Protein AF-A0A7S1G0T3-F1 (afdb_monomer)

Sequence (106 aa):
NVKTKIQDKEGIPPDQQRLIFAGKQLEDGRTLSDYNIQKESTLHLVLRLRGGGKKRKKKVYTRPKKVKRRHKTIPLQSLKYYRVESDGKVTRLRKYSPVAGIGCFM

pLDDT: mean 87.38, std 4.63, range [69.25, 95.38]

Radius of gyration: 42.89 Å; Cα contacts (8 Å, |Δi|>4): 75; chains: 1; bounding box: 64×24×110 Å

Foldseek 3Di:
DVLVVCCVVVVDHSVQKWKDDPNDTDDPPDDVVVVVADPPGDIDIDTDDDDDDDDDDDDDDPDDDDDDDDDDDDPPPVVVQWDADPVRDIDGNFDADPVVDPPHGD

Structure (mmCIF, N/CA/C/O backbone):
data_AF-A0A7S1G0T3-F1
#
_entry.id   AF-A0A7S1G0T3-F1
#
loop_
_atom_site.group_PDB
_atom_site.id
_atom_site.type_symbol
_atom_site.label_atom_id
_atom_site.label_alt_id
_atom_site.label_comp_id
_atom_site.label_asym_id
_atom_site.label_entity_id
_atom_site.label_seq_id
_atom_site.pdbx_PDB_ins_code
_atom_site.Cartn_x
_atom_site.Cartn_y
_atom_site.Cartn_z
_atom_site.occupancy
_atom_site.B_iso_or_equiv
_atom_site.auth_seq_id
_atom_site.auth_comp_id
_atom_site.auth_asym_id
_atom_site.auth_atom_id
_atom_site.pdbx_PDB_model_num
ATOM 1 N N . ASN A 1 1 ? -15.313 6.131 44.867 1.00 79.25 1 ASN A N 1
ATOM 2 C CA . ASN A 1 1 ? -16.117 5.361 43.889 1.00 79.25 1 ASN A CA 1
ATOM 3 C C . ASN A 1 1 ? -15.718 3.895 43.884 1.00 79.25 1 ASN A C 1
ATOM 5 O O . ASN A 1 1 ? -14.540 3.599 44.042 1.00 79.25 1 ASN A O 1
ATOM 9 N N . VAL A 1 2 ? -16.685 2.981 43.738 1.00 85.94 2 VAL A N 1
ATOM 10 C CA . VAL A 1 2 ? -16.443 1.522 43.762 1.00 85.94 2 VAL A CA 1
ATOM 11 C C . VAL A 1 2 ? -15.467 1.093 42.664 1.00 85.94 2 VAL A C 1
ATOM 13 O O . VAL A 1 2 ? -14.545 0.336 42.943 1.00 85.94 2 VAL A O 1
ATOM 16 N N . LYS A 1 3 ? -15.596 1.653 41.454 1.00 87.19 3 LYS A N 1
ATOM 17 C CA . LYS A 1 3 ? -14.724 1.328 40.316 1.00 87.19 3 LYS A CA 1
ATOM 18 C C . LYS A 1 3 ? -13.240 1.632 40.555 1.00 87.19 3 LYS A C 1
ATOM 20 O O . LYS A 1 3 ? -12.389 0.846 40.162 1.00 87.19 3 LYS A O 1
ATOM 25 N N . THR A 1 4 ? -12.927 2.731 41.246 1.00 87.75 4 THR A N 1
ATOM 26 C CA . THR A 1 4 ? -11.543 3.085 41.615 1.00 87.75 4 THR A CA 1
ATOM 27 C C . THR A 1 4 ? -10.953 2.051 42.570 1.00 87.75 4 THR A C 1
ATOM 29 O O . THR A 1 4 ? -9.886 1.520 42.313 1.00 87.75 4 THR A O 1
ATOM 32 N N . LYS A 1 5 ? -11.708 1.653 43.605 1.00 89.06 5 LYS A N 1
ATOM 33 C CA . LYS A 1 5 ? -11.263 0.613 44.549 1.00 89.06 5 LYS A CA 1
ATOM 34 C C . LYS A 1 5 ? -11.045 -0.744 43.875 1.00 89.06 5 LYS A C 1
ATOM 36 O O . LYS A 1 5 ? -10.223 -1.528 44.331 1.00 89.06 5 LYS A O 1
ATOM 41 N N . ILE A 1 6 ? -11.815 -1.041 42.828 1.00 88.62 6 ILE A N 1
ATOM 42 C CA . ILE A 1 6 ? -11.642 -2.253 42.019 1.00 88.62 6 ILE A CA 1
ATOM 43 C C . ILE A 1 6 ? -10.417 -2.120 41.111 1.00 88.62 6 ILE A C 1
ATOM 45 O O . ILE A 1 6 ? -9.670 -3.080 40.982 1.00 88.62 6 ILE A O 1
ATOM 49 N N . GLN A 1 7 ? -10.162 -0.940 40.537 1.00 90.56 7 GLN A N 1
ATOM 50 C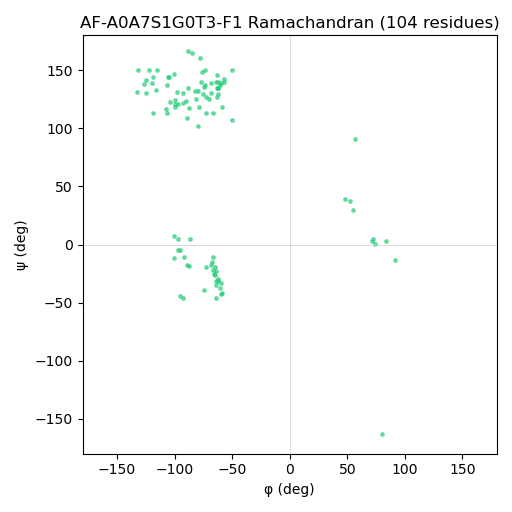 CA . GLN A 1 7 ? -8.948 -0.678 39.759 1.00 90.56 7 GLN A CA 1
ATOM 51 C C . GLN A 1 7 ? -7.688 -0.875 40.610 1.00 90.56 7 GLN A C 1
ATOM 53 O O . GLN A 1 7 ? -6.748 -1.502 40.140 1.00 90.56 7 GLN A O 1
ATOM 58 N N . ASP A 1 8 ? -7.688 -0.408 41.859 1.00 90.62 8 ASP A N 1
ATOM 59 C CA . ASP A 1 8 ? -6.537 -0.557 42.760 1.00 90.62 8 ASP A CA 1
ATOM 60 C C . ASP A 1 8 ? -6.242 -2.027 43.111 1.00 90.62 8 ASP A C 1
ATOM 62 O O . ASP A 1 8 ? -5.105 -2.375 43.415 1.00 90.62 8 ASP A O 1
ATOM 66 N N . LYS A 1 9 ? -7.259 -2.899 43.069 1.00 90.25 9 LYS A N 1
ATOM 67 C CA . LYS A 1 9 ? -7.130 -4.328 43.396 1.00 90.25 9 LYS A CA 1
ATOM 68 C C . LYS A 1 9 ? -6.844 -5.206 42.180 1.00 90.25 9 LYS A C 1
ATOM 70 O O . LYS A 1 9 ? -5.978 -6.067 42.242 1.00 90.25 9 LYS A O 1
ATOM 75 N N . GLU A 1 10 ? -7.583 -4.995 41.094 1.00 86.81 10 GLU A N 1
ATOM 76 C CA . GLU A 1 10 ? -7.559 -5.845 39.894 1.00 86.81 10 GLU A CA 1
ATOM 77 C C . GLU A 1 10 ? -6.705 -5.247 38.763 1.00 86.81 10 GLU A C 1
ATOM 79 O O . GLU A 1 10 ? -6.462 -5.896 37.749 1.00 86.81 10 GLU A O 1
ATOM 84 N N . GLY A 1 11 ? -6.294 -3.979 38.872 1.00 88.44 11 GLY A N 1
ATOM 85 C CA . GLY A 1 11 ? -5.555 -3.261 37.827 1.00 88.44 11 GLY A CA 1
ATOM 86 C C . GLY A 1 11 ? -6.388 -2.892 36.593 1.00 88.44 11 GLY A C 1
ATOM 87 O O . GLY A 1 11 ? -5.859 -2.329 35.635 1.00 88.44 11 GLY A O 1
ATOM 88 N N . ILE A 1 12 ? -7.691 -3.189 36.585 1.00 87.62 12 ILE A N 1
ATOM 89 C CA . ILE A 1 12 ? -8.573 -2.956 35.436 1.00 87.62 12 ILE A CA 1
ATOM 90 C C . ILE A 1 12 ? -9.012 -1.483 35.414 1.00 87.62 12 ILE A C 1
ATOM 92 O O . ILE A 1 12 ? -9.613 -1.022 36.386 1.00 87.62 12 ILE A O 1
ATOM 96 N N . PRO A 1 13 ? -8.802 -0.741 34.313 1.00 88.75 13 PRO A N 1
ATOM 97 C CA . PRO A 1 13 ? -9.273 0.637 34.180 1.00 88.75 13 PRO A CA 1
ATOM 98 C C . PRO A 1 13 ? -10.801 0.777 34.370 1.00 88.75 13 PRO A C 1
ATOM 100 O O . PRO A 1 13 ? -11.557 -0.076 33.903 1.00 88.75 13 PRO A O 1
ATOM 103 N N . PRO A 1 14 ? -11.305 1.848 35.010 1.00 87.12 14 PRO A N 1
ATOM 104 C CA . PRO A 1 14 ? -12.716 1.996 35.394 1.00 87.12 14 PRO A CA 1
ATOM 105 C C . PRO A 1 14 ? -13.671 2.093 34.195 1.00 87.12 14 PRO A C 1
ATOM 107 O O . PRO A 1 14 ? -14.842 1.724 34.291 1.00 87.12 14 PRO A O 1
ATOM 110 N N . ASP A 1 15 ? -13.172 2.543 33.047 1.00 86.19 15 ASP A N 1
ATOM 111 C CA . ASP A 1 15 ? -13.885 2.575 31.769 1.00 86.19 15 ASP A CA 1
ATOM 112 C C . ASP A 1 15 ? -14.053 1.180 31.138 1.00 86.19 15 ASP A C 1
ATOM 114 O O . ASP A 1 15 ? -14.924 0.986 30.284 1.00 86.19 15 ASP A O 1
ATOM 118 N N . GLN A 1 16 ? -13.244 0.207 31.567 1.00 88.12 16 GLN A N 1
ATOM 119 C CA . GLN A 1 16 ? -13.325 -1.200 31.170 1.00 88.12 16 GLN A CA 1
ATOM 120 C C . GLN A 1 16 ? -14.129 -2.053 32.160 1.00 88.12 16 GLN A C 1
ATOM 122 O O . GLN A 1 16 ? -14.375 -3.227 31.890 1.00 88.12 16 GLN A O 1
ATOM 127 N N . GLN A 1 17 ? -14.577 -1.489 33.282 1.00 88.88 17 GLN A N 1
ATOM 128 C CA . GLN A 1 17 ? -15.344 -2.213 34.292 1.00 88.88 17 GLN A CA 1
ATOM 129 C C . GLN A 1 17 ? -16.853 -2.075 34.058 1.00 88.88 17 GLN A C 1
ATOM 131 O O . GLN A 1 17 ? -17.391 -0.969 33.938 1.00 88.88 17 GLN A O 1
ATOM 136 N N . ARG A 1 18 ? -17.562 -3.205 34.068 1.00 90.25 18 ARG A N 1
ATOM 137 C CA . ARG A 1 18 ? -19.025 -3.271 34.102 1.00 90.25 18 ARG A CA 1
ATOM 138 C C . ARG A 1 18 ? -19.452 -3.994 35.374 1.00 90.25 18 ARG A C 1
ATOM 140 O O . ARG A 1 18 ? -19.188 -5.181 35.525 1.00 90.25 18 ARG A O 1
ATOM 147 N N . LEU A 1 19 ? -20.097 -3.268 36.283 1.00 90.94 19 LEU A N 1
ATOM 148 C CA . LEU A 1 19 ? -20.601 -3.819 37.541 1.00 90.94 19 LEU A CA 1
ATOM 149 C C . LEU A 1 19 ? -22.083 -4.145 37.400 1.00 90.94 19 LEU A C 1
ATOM 151 O O . LEU A 1 19 ? -22.850 -3.311 36.913 1.00 90.94 19 LEU A O 1
ATOM 155 N N . ILE A 1 20 ? -22.470 -5.349 37.811 1.00 91.75 20 ILE A N 1
ATOM 156 C CA . ILE A 1 20 ? -23.839 -5.855 37.718 1.00 91.75 20 ILE A CA 1
ATOM 157 C C . ILE A 1 20 ? -24.302 -6.295 39.108 1.00 91.75 20 ILE A C 1
ATOM 159 O O . ILE A 1 20 ? -23.616 -7.060 39.787 1.00 91.75 20 ILE A O 1
ATOM 163 N N . PHE A 1 21 ? -25.485 -5.827 39.502 1.00 91.06 21 PHE A N 1
ATOM 164 C CA . PHE A 1 21 ? -26.171 -6.203 40.733 1.00 91.06 21 PHE A CA 1
ATOM 165 C C . PHE A 1 21 ? -27.633 -6.530 40.428 1.00 91.06 21 PHE A C 1
ATOM 167 O O . PHE A 1 21 ? -28.295 -5.764 39.729 1.00 91.06 21 PHE A O 1
ATOM 174 N N . ALA A 1 22 ? -28.136 -7.669 40.914 1.00 89.88 22 ALA A N 1
ATOM 175 C CA . ALA A 1 22 ? -29.514 -8.120 40.671 1.00 89.88 22 ALA A CA 1
ATOM 176 C C . ALA A 1 22 ? -29.940 -8.048 39.182 1.00 89.88 22 ALA A C 1
ATOM 178 O O . ALA A 1 22 ? -31.043 -7.619 38.845 1.00 89.88 22 ALA A O 1
ATOM 179 N N . GLY A 1 23 ? -29.026 -8.395 38.268 1.00 87.88 23 GLY A N 1
ATOM 180 C CA . GLY A 1 23 ? -29.255 -8.333 36.818 1.00 87.88 23 GLY A CA 1
ATOM 181 C C . GLY A 1 23 ? -29.245 -6.925 36.203 1.00 87.88 23 GLY A C 1
ATOM 182 O O . GLY A 1 23 ? -29.395 -6.797 34.989 1.00 87.88 23 GLY A O 1
ATOM 183 N N . LYS A 1 24 ? -29.030 -5.866 36.994 1.00 89.00 24 LYS A N 1
ATOM 184 C CA . LYS A 1 24 ? -28.943 -4.475 36.527 1.00 89.00 24 LYS A CA 1
ATOM 185 C C . LYS A 1 24 ? -27.503 -3.975 36.552 1.00 89.00 24 LYS A C 1
ATOM 187 O O . LYS A 1 24 ? -26.759 -4.208 37.502 1.00 89.00 24 LYS A O 1
ATOM 192 N N . GLN A 1 25 ? -27.109 -3.272 35.495 1.00 89.12 25 GLN A N 1
ATOM 193 C CA . GLN A 1 25 ? -25.820 -2.593 35.439 1.00 89.12 25 GLN A CA 1
ATOM 194 C C . GLN A 1 25 ? -25.842 -1.350 36.335 1.00 89.12 25 GLN A C 1
ATOM 196 O O . GLN A 1 25 ? -26.804 -0.584 36.310 1.00 89.12 25 GLN A O 1
ATOM 201 N N . LEU A 1 26 ? -24.763 -1.137 37.086 1.00 88.75 26 LEU A N 1
ATOM 202 C CA . LEU A 1 26 ? -24.559 0.098 37.836 1.00 88.75 26 LEU A CA 1
ATOM 203 C C . LEU A 1 26 ? -24.037 1.205 36.913 1.00 88.75 26 LEU A C 1
ATOM 205 O O . LEU A 1 26 ? -23.085 1.006 36.156 1.00 88.75 26 LEU A O 1
ATOM 209 N N . GLU A 1 27 ? -24.654 2.378 37.015 1.00 86.62 27 GLU A N 1
ATOM 210 C CA . GLU A 1 27 ? -24.304 3.584 36.259 1.00 86.62 27 GLU A CA 1
ATOM 211 C C . GLU A 1 27 ? -23.474 4.537 37.130 1.00 86.62 27 GLU A C 1
ATOM 213 O O . GLU A 1 27 ? -23.709 4.631 38.333 1.00 86.62 27 GLU A O 1
ATOM 218 N N . ASP A 1 28 ? -22.531 5.274 36.532 1.00 81.81 28 ASP A N 1
ATOM 219 C CA . ASP A 1 28 ? -21.579 6.132 37.268 1.00 81.81 28 ASP A CA 1
ATOM 220 C C . ASP A 1 28 ? -22.227 7.341 37.972 1.00 81.81 28 ASP A C 1
ATOM 222 O O . ASP A 1 28 ? -21.611 7.945 38.847 1.00 81.81 28 ASP A O 1
ATOM 226 N N . GLY A 1 29 ? -23.469 7.684 37.613 1.00 81.69 29 GLY A N 1
ATOM 227 C CA . GLY A 1 29 ? -24.223 8.811 38.177 1.00 81.69 29 GLY A CA 1
ATOM 228 C C . GLY A 1 29 ? -25.203 8.454 39.299 1.00 81.69 29 GLY A C 1
ATOM 229 O O . GLY A 1 29 ? -25.955 9.326 39.724 1.00 81.69 29 GLY A O 1
ATOM 230 N N . ARG A 1 30 ? -25.249 7.195 39.753 1.00 84.00 30 ARG A N 1
ATOM 231 C CA . ARG A 1 30 ? -26.139 6.745 40.838 1.00 84.00 30 ARG A CA 1
ATOM 232 C C . ARG A 1 30 ? -25.333 6.206 42.011 1.00 84.00 30 ARG A C 1
ATOM 234 O O . ARG A 1 30 ? -24.287 5.579 41.836 1.00 84.00 30 ARG A O 1
ATOM 241 N N . THR A 1 31 ? -25.824 6.451 43.215 1.00 84.69 31 THR A N 1
ATOM 242 C CA . THR A 1 31 ? -25.220 5.940 44.444 1.00 84.69 31 THR A CA 1
ATOM 243 C C . THR A 1 31 ? -25.577 4.465 44.647 1.00 84.69 31 THR A C 1
ATOM 245 O O . THR A 1 31 ? -26.542 3.951 44.085 1.00 84.69 31 THR A O 1
ATOM 248 N N . LEU A 1 32 ? -24.800 3.752 45.468 1.00 85.94 32 LEU A N 1
ATOM 249 C CA . LEU A 1 32 ? -25.116 2.361 45.827 1.00 85.94 32 LEU A CA 1
ATOM 250 C C . LEU A 1 32 ? -26.452 2.250 46.580 1.00 85.94 32 LEU A C 1
ATOM 252 O O . LEU A 1 32 ? -27.152 1.247 46.445 1.00 85.94 32 LEU A O 1
ATOM 256 N N . SER A 1 33 ? -26.811 3.298 47.324 1.00 85.25 33 SER A N 1
ATOM 257 C CA . SER A 1 33 ? -28.077 3.407 48.045 1.00 85.25 33 SER A CA 1
ATOM 258 C C . SER A 1 33 ? -29.278 3.436 47.098 1.00 85.25 33 SER A C 1
ATOM 260 O O . SER A 1 33 ? -30.292 2.819 47.405 1.00 85.25 33 SER A O 1
ATOM 262 N N . ASP A 1 34 ? -29.144 4.047 45.914 1.00 86.38 34 ASP A N 1
ATOM 263 C CA . ASP A 1 34 ? -30.212 4.082 44.896 1.00 86.38 34 ASP A CA 1
ATOM 264 C C . ASP A 1 34 ? -30.554 2.683 44.355 1.00 86.38 34 ASP A C 1
ATOM 266 O O . ASP A 1 34 ? -31.648 2.449 43.843 1.00 86.38 34 ASP A O 1
ATOM 270 N N . TYR A 1 35 ? -29.616 1.740 44.474 1.00 85.06 35 TYR A N 1
ATOM 271 C CA . TYR A 1 35 ? -29.798 0.331 44.125 1.00 85.06 35 TYR A CA 1
ATOM 272 C C . TYR A 1 35 ? -30.069 -0.563 45.344 1.00 85.06 35 TYR A C 1
ATOM 274 O O . TYR A 1 35 ? -30.119 -1.783 45.196 1.00 85.06 35 TYR A O 1
ATOM 282 N N . ASN A 1 36 ? -30.249 0.032 46.529 1.00 87.12 36 ASN A N 1
ATOM 283 C CA . ASN A 1 36 ? -30.445 -0.656 47.806 1.00 87.12 36 ASN A CA 1
ATOM 284 C C . ASN A 1 36 ? -29.356 -1.707 48.105 1.00 87.12 36 ASN A C 1
ATOM 286 O O . ASN A 1 36 ? -29.633 -2.792 48.617 1.00 87.12 36 ASN A O 1
ATOM 290 N N . ILE A 1 37 ? -28.107 -1.404 47.741 1.00 87.88 37 ILE A N 1
ATOM 291 C CA . ILE A 1 37 ? -26.971 -2.304 47.959 1.00 87.88 37 ILE A CA 1
ATOM 292 C C . ILE A 1 37 ? -26.541 -2.192 49.421 1.00 87.88 37 ILE A C 1
ATOM 294 O O . ILE A 1 37 ? -26.119 -1.128 49.880 1.00 87.88 37 ILE A O 1
ATOM 298 N N . GLN A 1 38 ? -26.627 -3.303 50.146 1.00 89.19 38 GLN A N 1
ATOM 299 C CA . GLN A 1 38 ? -26.247 -3.380 51.552 1.00 89.19 38 GLN A CA 1
ATOM 300 C C . GLN A 1 38 ? -24.763 -3.721 51.715 1.00 89.19 38 GLN A C 1
ATOM 302 O O . GLN A 1 38 ? -24.080 -4.152 50.779 1.00 89.19 38 GLN A O 1
ATOM 307 N N . LYS A 1 39 ? -24.251 -3.545 52.937 1.00 85.12 39 LYS A N 1
ATOM 308 C CA . LYS A 1 39 ? -22.940 -4.092 53.302 1.00 85.12 39 LYS A CA 1
ATOM 309 C C . LYS A 1 39 ? -22.980 -5.610 53.074 1.00 85.12 39 LYS A C 1
ATOM 311 O O . LYS A 1 39 ? -24.007 -6.225 53.319 1.00 85.12 39 LYS A O 1
ATOM 316 N N . GLU A 1 40 ? -21.892 -6.167 52.540 1.00 86.94 40 GLU A N 1
ATOM 317 C CA . GLU A 1 40 ? -21.748 -7.598 52.187 1.00 86.94 40 GLU A CA 1
ATOM 318 C C . GLU A 1 40 ? -22.531 -8.079 50.952 1.00 86.94 40 GLU A C 1
ATOM 320 O O . GLU A 1 40 ? -22.466 -9.252 50.593 1.00 86.94 40 GLU A O 1
ATOM 325 N N . SER A 1 41 ? -23.202 -7.182 50.227 1.00 88.94 41 SER A N 1
ATOM 326 C CA . SER A 1 41 ? -23.789 -7.532 48.928 1.00 88.94 41 SER A CA 1
ATOM 327 C C . SER A 1 41 ? -22.711 -7.900 47.897 1.00 88.94 41 SER A C 1
ATOM 329 O O . SER A 1 41 ? -21.666 -7.249 47.803 1.00 88.94 41 SER A O 1
ATOM 331 N N . THR A 1 42 ? -22.977 -8.921 47.080 1.00 90.19 42 THR A N 1
ATOM 332 C CA . THR A 1 42 ? -22.070 -9.383 46.022 1.00 90.19 42 THR A CA 1
ATOM 333 C C . THR A 1 42 ? -22.312 -8.628 44.713 1.00 90.19 42 THR A C 1
ATOM 335 O O . THR A 1 4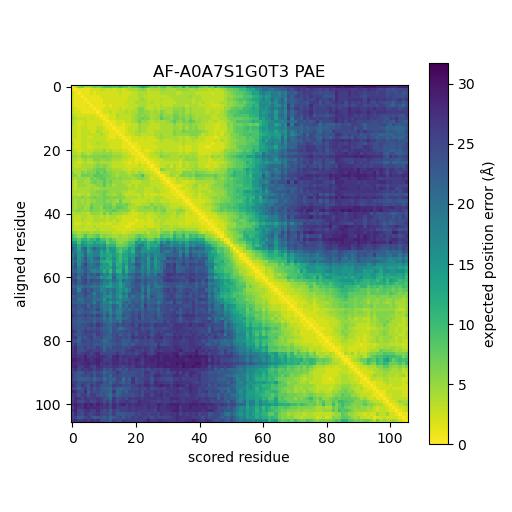2 ? -23.448 -8.425 44.288 1.00 90.19 42 THR A O 1
ATOM 338 N N . LEU A 1 43 ? -21.234 -8.196 44.053 1.00 91.19 43 LEU A N 1
ATOM 339 C CA . LEU A 1 43 ? -21.275 -7.519 42.754 1.00 91.19 43 LEU A CA 1
ATOM 340 C C . LEU A 1 43 ? -20.570 -8.379 41.708 1.00 91.19 43 LEU A C 1
ATOM 342 O O . LEU A 1 43 ? -19.446 -8.826 41.929 1.00 91.19 43 LEU A O 1
ATOM 346 N N . HIS A 1 44 ? -21.194 -8.557 40.547 1.00 91.94 44 HIS A N 1
ATOM 347 C CA . HIS A 1 44 ? -20.557 -9.239 39.425 1.00 91.94 44 HIS A CA 1
ATOM 348 C C . HIS A 1 44 ? -19.771 -8.228 38.585 1.00 91.94 44 HIS A C 1
ATOM 350 O O . HIS A 1 44 ? -20.349 -7.297 38.017 1.00 91.94 44 HIS A O 1
ATOM 356 N N . LEU A 1 45 ? -18.451 -8.412 38.504 1.00 90.69 45 LEU A N 1
ATOM 357 C CA . LEU A 1 45 ? -17.568 -7.645 37.628 1.00 90.69 45 LEU A CA 1
ATOM 358 C C . LEU A 1 45 ? -17.452 -8.343 36.267 1.00 90.69 45 LEU A C 1
ATOM 360 O O . LEU A 1 45 ? -17.052 -9.500 36.185 1.00 90.69 45 LEU A O 1
ATOM 364 N N . VAL A 1 46 ? -17.774 -7.621 35.195 1.00 89.62 46 VAL A N 1
ATOM 365 C CA . VAL A 1 46 ? -17.615 -8.068 33.805 1.00 89.62 46 VAL A CA 1
ATOM 366 C C . VAL A 1 46 ? -16.766 -7.048 33.047 1.00 89.62 46 VAL A C 1
ATOM 368 O O . VAL A 1 46 ? -16.906 -5.840 33.237 1.00 89.62 46 VAL A O 1
ATOM 371 N N . LEU A 1 47 ? -15.888 -7.516 32.161 1.00 87.94 47 LEU A N 1
ATOM 372 C CA . LEU A 1 47 ? -15.068 -6.644 31.321 1.00 87.94 47 LEU A CA 1
ATOM 373 C C . LEU A 1 47 ? -15.891 -6.039 30.178 1.00 87.94 47 LEU A C 1
ATOM 375 O O . LEU A 1 47 ? -16.564 -6.738 29.415 1.00 87.94 47 LEU A O 1
ATOM 379 N N . ARG A 1 48 ? -15.802 -4.719 30.018 1.00 83.62 48 ARG A N 1
ATOM 380 C CA . ARG A 1 48 ? -16.357 -3.996 28.875 1.00 83.62 48 ARG A CA 1
ATOM 381 C C . ARG A 1 48 ? -15.397 -4.138 27.696 1.00 83.62 48 ARG A C 1
ATOM 383 O O . ARG A 1 48 ? -14.380 -3.454 27.618 1.00 83.62 48 ARG A O 1
ATOM 390 N N . LEU A 1 49 ? -15.733 -5.014 26.753 1.00 76.19 49 LEU A N 1
ATOM 391 C CA . LEU A 1 49 ? -14.971 -5.162 25.515 1.00 76.19 49 LEU A CA 1
ATOM 392 C C . LEU A 1 49 ? -15.101 -3.883 24.671 1.00 76.19 49 LEU A C 1
ATOM 394 O O . LEU A 1 49 ? -16.182 -3.562 24.171 1.00 76.19 49 LEU A O 1
ATOM 398 N N . ARG A 1 50 ? -14.002 -3.139 24.485 1.00 70.44 50 ARG A N 1
ATOM 399 C CA . ARG A 1 50 ? -13.944 -2.087 23.460 1.00 70.44 50 ARG A CA 1
ATOM 400 C C . ARG A 1 50 ? -13.851 -2.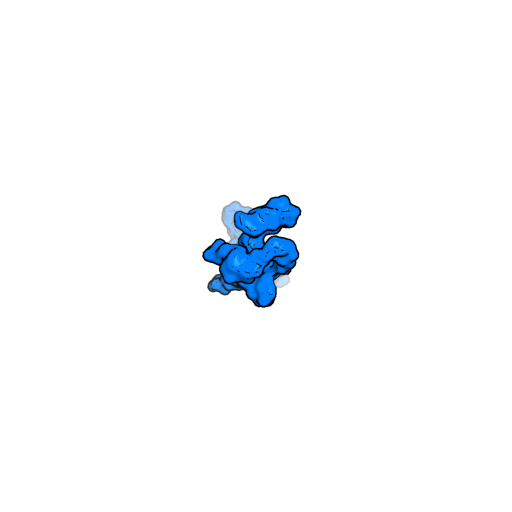754 22.090 1.00 70.44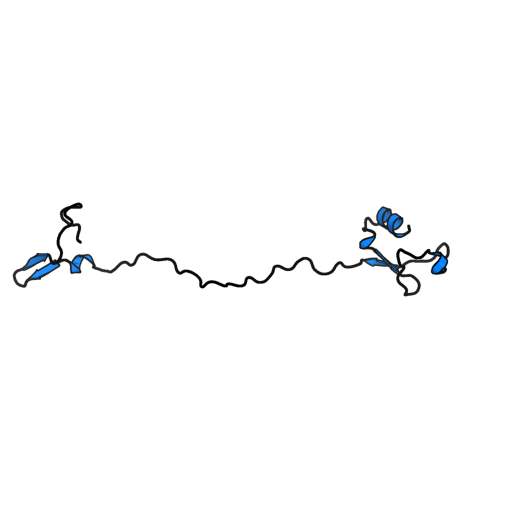 50 ARG A C 1
ATOM 402 O O . ARG A 1 50 ? -12.864 -3.410 21.770 1.00 70.44 50 ARG A O 1
ATOM 409 N N . GLY A 1 51 ? -14.901 -2.606 21.289 1.00 71.25 51 GLY A N 1
ATOM 410 C CA . GLY A 1 51 ? -14.963 -3.172 19.947 1.00 71.25 51 GLY A CA 1
ATOM 411 C C . GLY A 1 51 ? -13.882 -2.616 19.011 1.00 71.25 51 GLY A C 1
ATOM 412 O O . GLY A 1 51 ? -13.740 -1.407 18.867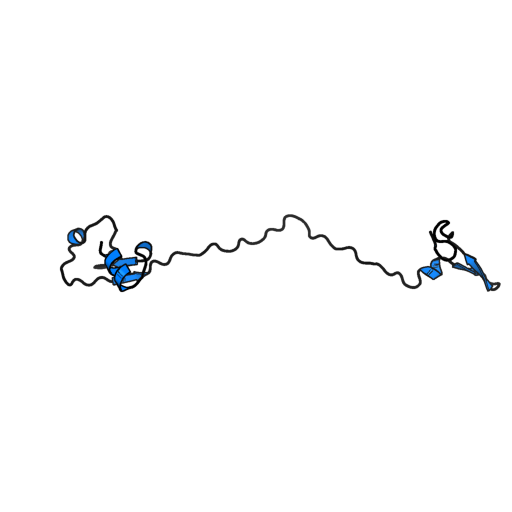 1.00 71.25 51 GLY A O 1
ATOM 413 N N . GLY A 1 52 ? -13.173 -3.538 18.349 1.00 69.25 52 GLY A N 1
ATOM 414 C CA . GLY A 1 52 ? -12.570 -3.406 17.018 1.00 69.25 52 GLY A CA 1
ATOM 415 C C . GLY A 1 52 ? -11.594 -2.251 16.792 1.00 69.25 52 GLY A C 1
ATOM 416 O O . GLY A 1 52 ? -11.983 -1.199 16.288 1.00 69.25 52 GLY A O 1
ATOM 417 N N . GLY A 1 53 ? -10.299 -2.493 17.026 1.00 77.56 53 GLY A N 1
ATOM 418 C CA . GLY A 1 53 ? -9.228 -1.602 16.566 1.00 77.56 53 GLY A CA 1
ATOM 419 C C . GLY A 1 53 ? -9.363 -1.250 15.077 1.00 77.56 53 GLY A C 1
ATOM 420 O O . GLY A 1 53 ? -9.896 -2.032 14.284 1.00 77.56 53 GLY A O 1
ATOM 421 N N . LYS A 1 54 ? -8.896 -0.051 14.692 1.00 76.56 54 LYS A N 1
ATOM 422 C CA . LYS A 1 54 ? -9.014 0.475 13.321 1.00 76.56 54 LYS A CA 1
ATOM 423 C C . LYS A 1 54 ? -8.518 -0.561 12.305 1.00 76.56 54 LYS A C 1
ATOM 425 O O . LYS A 1 54 ? -7.319 -0.793 12.171 1.00 76.56 54 LYS A O 1
ATOM 430 N N . LYS A 1 55 ? -9.448 -1.172 11.564 1.00 80.06 55 LYS A N 1
ATOM 431 C CA . LYS A 1 55 ? -9.116 -2.143 10.517 1.00 80.06 55 LYS A CA 1
ATOM 432 C C . LYS A 1 55 ? -8.414 -1.430 9.365 1.00 80.06 55 LYS A C 1
ATOM 434 O O . LYS A 1 55 ? -8.816 -0.339 8.953 1.00 80.06 55 LYS A O 1
ATOM 439 N N . ARG A 1 56 ? -7.373 -2.060 8.815 1.00 80.25 56 ARG A N 1
ATOM 440 C CA . ARG A 1 56 ? -6.674 -1.545 7.633 1.00 80.25 56 ARG A CA 1
ATOM 441 C C . ARG A 1 56 ? -7.674 -1.410 6.486 1.00 80.25 56 ARG A C 1
ATOM 443 O O . ARG A 1 56 ? -8.244 -2.406 6.042 1.00 80.25 56 ARG A O 1
ATOM 450 N N . LYS A 1 57 ? -7.870 -0.187 5.991 1.00 83.94 57 LYS A N 1
ATOM 451 C CA . LYS A 1 57 ? -8.726 0.059 4.826 1.00 83.94 57 LYS A CA 1
ATOM 452 C C . LYS A 1 57 ? -8.182 -0.707 3.615 1.00 83.94 57 LYS A C 1
ATOM 454 O O . LYS A 1 57 ? -6.966 -0.777 3.404 1.00 83.94 57 LYS A O 1
ATOM 459 N N . LYS A 1 58 ? -9.080 -1.298 2.823 1.00 85.69 58 LYS A N 1
ATOM 460 C CA . LYS A 1 58 ? -8.719 -1.969 1.568 1.00 85.69 58 LYS A CA 1
ATOM 461 C C . LYS A 1 58 ? -8.107 -0.933 0.621 1.00 85.69 58 LYS A C 1
ATOM 463 O O . LYS A 1 58 ? -8.623 0.175 0.498 1.00 85.69 58 LYS A O 1
ATOM 468 N N . LYS A 1 59 ? -6.992 -1.281 -0.026 1.00 86.12 59 LYS A N 1
ATOM 469 C CA . LYS A 1 59 ? -6.367 -0.404 -1.024 1.00 86.12 59 LYS A CA 1
ATOM 470 C C . LYS A 1 59 ? -7.278 -0.321 -2.251 1.00 86.12 59 LYS A C 1
ATOM 472 O O . LYS A 1 59 ? -7.688 -1.359 -2.767 1.00 86.12 59 LYS A O 1
ATOM 477 N N . VAL A 1 60 ? -7.559 0.897 -2.708 1.00 86.75 60 VAL A N 1
ATOM 478 C CA . VAL A 1 60 ? -8.270 1.173 -3.963 1.00 86.75 60 VAL A CA 1
ATOM 479 C C . VAL A 1 60 ? -7.250 1.722 -4.953 1.00 86.75 60 VAL A C 1
ATOM 481 O O . VAL A 1 60 ? -6.638 2.760 -4.710 1.00 86.75 60 VAL A O 1
ATOM 484 N N . TYR A 1 61 ? -7.017 0.992 -6.041 1.00 84.12 61 TYR A N 1
ATOM 485 C CA . TYR A 1 61 ? -6.075 1.396 -7.080 1.00 84.12 61 TYR A CA 1
ATOM 486 C C . TYR A 1 61 ? -6.815 2.239 -8.117 1.00 84.12 61 TYR A C 1
ATOM 488 O O . TYR A 1 61 ? -7.631 1.720 -8.867 1.00 84.12 61 TYR A O 1
ATOM 496 N N . THR A 1 62 ? -6.536 3.541 -8.147 1.00 87.44 62 THR A N 1
ATOM 497 C CA . THR A 1 62 ? -7.169 4.494 -9.077 1.00 87.44 62 THR A CA 1
ATOM 498 C C . THR A 1 62 ? -6.422 4.629 -10.399 1.00 87.44 62 THR A C 1
ATOM 500 O O . THR A 1 62 ? -6.966 5.138 -11.372 1.00 87.44 62 THR A O 1
ATOM 503 N N . ARG A 1 63 ? -5.158 4.193 -10.441 1.00 91.56 63 ARG A N 1
ATOM 504 C CA . ARG A 1 63 ? -4.287 4.308 -11.613 1.00 91.56 63 ARG A CA 1
ATOM 505 C C . ARG A 1 63 ? -3.844 2.925 -12.085 1.00 91.56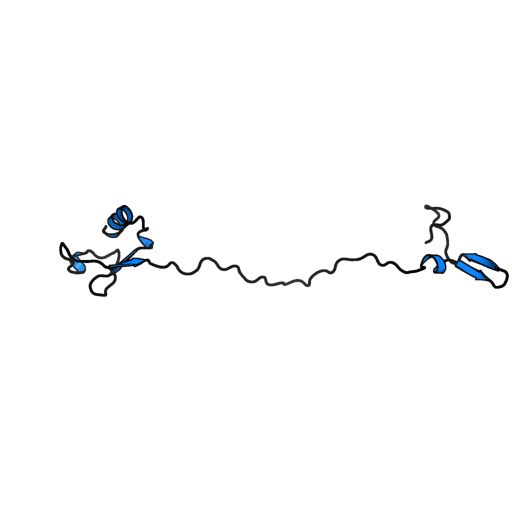 63 ARG A C 1
ATOM 507 O O . ARG A 1 63 ? -3.487 2.096 -11.241 1.00 91.56 63 ARG A O 1
ATOM 514 N N . PRO A 1 64 ? -3.810 2.679 -13.407 1.00 91.38 64 PRO A N 1
ATOM 515 C CA . PRO A 1 64 ? -3.320 1.419 -13.943 1.00 91.38 64 PRO A CA 1
ATOM 516 C C . PRO A 1 64 ? -1.836 1.229 -13.606 1.00 91.38 64 PRO A C 1
ATOM 518 O O . PRO A 1 64 ? -1.049 2.178 -13.534 1.00 91.38 64 PRO A O 1
ATOM 521 N N . LYS A 1 65 ? -1.443 -0.027 -13.385 1.00 91.12 65 LYS A N 1
ATOM 522 C CA . LYS A 1 65 ? -0.068 -0.390 -13.037 1.00 91.12 65 LYS A CA 1
ATOM 523 C C . LYS A 1 65 ? 0.852 -0.182 -14.244 1.00 91.12 65 LYS A C 1
ATOM 525 O O . LYS A 1 65 ? 0.629 -0.758 -15.302 1.00 91.12 65 LYS A O 1
ATOM 530 N N . LYS A 1 66 ? 1.924 0.598 -14.072 1.00 93.56 66 LYS A N 1
ATOM 531 C CA . LYS A 1 66 ? 2.928 0.819 -15.125 1.00 93.56 66 LYS A CA 1
ATOM 532 C C . LYS A 1 66 ? 3.793 -0.431 -15.327 1.00 93.56 66 LYS A C 1
ATOM 534 O O . LYS A 1 66 ? 4.394 -0.930 -14.373 1.00 93.56 66 LYS A O 1
ATOM 539 N N . VAL A 1 67 ? 3.886 -0.906 -16.569 1.00 93.62 67 VAL A N 1
ATOM 540 C CA . VAL A 1 67 ? 4.809 -1.979 -16.969 1.00 93.62 67 VAL A CA 1
ATOM 541 C C . VAL A 1 67 ? 6.190 -1.379 -17.229 1.00 93.62 67 VAL A C 1
ATOM 543 O O . VAL A 1 67 ? 6.317 -0.366 -17.913 1.00 93.62 67 VAL A O 1
ATOM 546 N N . LYS A 1 68 ? 7.240 -1.987 -16.668 1.00 94.75 68 LYS A N 1
ATOM 547 C CA . LYS A 1 68 ? 8.620 -1.523 -16.865 1.00 94.75 68 LYS A CA 1
ATOM 548 C C . LYS A 1 68 ? 9.134 -1.936 -18.245 1.00 94.75 68 LYS A C 1
ATOM 550 O O . LYS A 1 68 ? 8.920 -3.071 -18.670 1.00 94.75 68 LYS A O 1
ATOM 555 N N . ARG A 1 69 ? 9.868 -1.036 -18.910 1.00 95.38 69 ARG A N 1
ATOM 556 C CA . ARG A 1 69 ? 10.593 -1.355 -20.146 1.00 95.38 69 ARG A CA 1
ATOM 557 C C . ARG A 1 69 ? 11.618 -2.452 -19.862 1.00 95.38 69 ARG A C 1
ATOM 559 O O . ARG A 1 69 ? 12.323 -2.404 -18.857 1.00 95.38 69 ARG A O 1
ATOM 566 N N . ARG A 1 70 ? 11.711 -3.417 -20.773 1.00 92.75 70 ARG A N 1
ATOM 567 C CA . ARG A 1 70 ? 12.771 -4.430 -20.792 1.00 92.75 70 ARG A CA 1
ATOM 568 C C . ARG A 1 70 ? 13.613 -4.259 -22.050 1.00 92.75 70 ARG A C 1
ATOM 570 O O . ARG A 1 70 ? 13.107 -3.775 -23.066 1.00 92.75 70 ARG A O 1
ATOM 577 N N . HIS A 1 71 ? 14.890 -4.622 -21.963 1.00 93.75 71 HIS A N 1
ATOM 578 C CA . HIS A 1 71 ? 15.752 -4.682 -23.136 1.00 93.75 71 HIS A CA 1
ATOM 579 C C . HIS A 1 71 ? 15.213 -5.748 -24.094 1.00 93.75 71 HIS A C 1
ATOM 581 O O . HIS A 1 71 ? 14.833 -6.835 -23.658 1.00 93.75 71 HIS A O 1
ATOM 587 N N . LYS A 1 72 ? 15.142 -5.421 -25.385 1.00 91.25 72 LYS A N 1
ATOM 588 C CA . LYS A 1 72 ? 14.754 -6.369 -26.427 1.00 91.25 72 LYS A CA 1
ATOM 589 C C . LYS A 1 72 ? 16.012 -6.732 -27.194 1.00 91.25 72 LYS A C 1
ATOM 591 O O . LYS A 1 72 ? 16.589 -5.872 -27.851 1.00 91.25 72 LYS A O 1
ATOM 596 N N . THR A 1 73 ? 16.427 -7.984 -27.088 1.00 93.06 73 THR A N 1
ATOM 597 C CA . THR A 1 73 ? 17.542 -8.513 -27.871 1.00 93.06 73 THR A CA 1
ATOM 598 C C . THR A 1 73 ? 16.971 -9.144 -29.130 1.00 93.06 73 THR A C 1
ATOM 600 O O . THR A 1 73 ? 16.124 -10.030 -29.043 1.00 93.06 73 THR A O 1
ATOM 603 N N . ILE A 1 74 ? 17.396 -8.661 -30.295 1.00 92.31 74 ILE A N 1
ATOM 604 C CA . ILE A 1 74 ? 17.009 -9.240 -31.581 1.00 92.31 74 ILE A CA 1
ATOM 605 C C . ILE A 1 74 ? 18.145 -10.178 -32.007 1.00 92.31 74 ILE A C 1
ATOM 607 O O . ILE A 1 74 ? 19.281 -9.713 -32.140 1.00 92.31 74 ILE A O 1
ATOM 611 N N . PRO A 1 75 ? 17.885 -11.482 -32.209 1.00 92.50 75 PRO A N 1
ATOM 612 C CA . PRO A 1 75 ? 18.921 -12.408 -32.641 1.00 92.50 75 PRO A CA 1
ATOM 613 C C . PRO A 1 75 ? 19.446 -11.999 -34.019 1.00 92.50 75 PRO A C 1
ATOM 615 O O . PRO A 1 75 ? 18.678 -11.575 -34.886 1.00 92.50 75 PRO A O 1
ATOM 618 N N . LEU A 1 76 ? 20.765 -12.110 -34.200 1.00 89.44 76 LEU A N 1
ATOM 619 C CA . LEU A 1 76 ? 21.455 -11.841 -35.468 1.00 89.44 76 LEU A CA 1
ATOM 620 C C . LEU A 1 76 ? 21.180 -10.442 -36.052 1.00 89.44 76 LEU A C 1
ATOM 622 O O . LEU A 1 76 ? 21.212 -10.239 -37.264 1.00 89.44 76 LEU A O 1
ATOM 626 N N . GLN A 1 77 ? 20.921 -9.448 -35.196 1.00 89.00 77 GLN A N 1
ATOM 627 C CA . GLN A 1 77 ? 20.608 -8.088 -35.637 1.00 89.00 77 GLN A CA 1
ATOM 628 C C . GLN A 1 77 ? 21.728 -7.452 -36.476 1.00 89.00 77 GLN A C 1
ATOM 630 O O . GLN A 1 77 ? 21.425 -6.704 -37.401 1.00 89.00 77 GLN A O 1
ATOM 635 N N . SER A 1 78 ? 22.995 -7.771 -36.196 1.00 85.62 78 SER A N 1
ATOM 636 C CA . SER A 1 78 ? 24.151 -7.274 -36.954 1.00 85.62 78 SER A CA 1
ATOM 637 C C . SER A 1 78 ? 24.172 -7.755 -38.406 1.00 85.62 78 SER A C 1
ATOM 639 O O . SER A 1 78 ? 24.602 -7.007 -39.282 1.00 85.62 78 SER A O 1
ATOM 641 N N . LEU A 1 79 ? 23.656 -8.957 -38.686 1.00 87.69 79 LEU A N 1
ATOM 642 C CA . LEU A 1 79 ? 23.592 -9.494 -40.049 1.00 87.69 79 LEU A CA 1
ATOM 643 C C . LEU A 1 79 ? 22.637 -8.694 -40.938 1.00 87.69 79 LEU A C 1
ATOM 645 O O . LEU A 1 79 ? 22.810 -8.663 -42.148 1.00 87.69 79 LEU A O 1
ATOM 649 N N . LYS A 1 80 ? 21.679 -7.964 -40.351 1.00 87.19 80 LYS A N 1
ATOM 650 C CA . LYS A 1 80 ? 20.780 -7.072 -41.103 1.00 87.19 80 LYS A CA 1
ATOM 651 C C . LYS A 1 80 ? 21.501 -5.873 -41.727 1.00 87.19 80 LYS A C 1
ATOM 653 O O . LYS A 1 80 ? 20.884 -5.130 -42.486 1.00 87.19 80 LYS A O 1
ATOM 658 N N 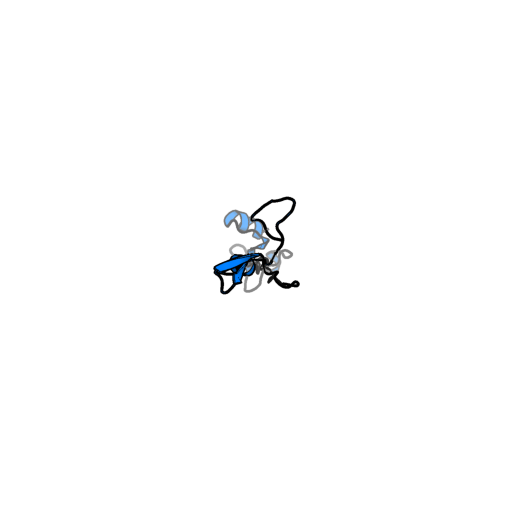. TYR A 1 81 ? 22.762 -5.626 -41.373 1.00 90.19 81 TYR A N 1
ATOM 659 C CA . TYR A 1 81 ? 23.527 -4.470 -41.845 1.00 90.19 81 TYR A CA 1
ATOM 660 C C . TYR A 1 81 ? 24.435 -4.791 -43.029 1.00 90.19 81 TYR A C 1
ATOM 662 O O . TYR A 1 81 ? 25.038 -3.868 -43.576 1.00 90.19 81 TYR A O 1
ATOM 670 N N . TYR A 1 82 ? 24.519 -6.056 -43.440 1.00 89.88 82 TYR A N 1
ATOM 671 C CA . TYR A 1 82 ? 25.387 -6.506 -44.520 1.00 89.88 82 TYR A CA 1
ATOM 672 C C . TYR A 1 82 ? 24.620 -7.392 -45.499 1.00 89.88 82 TYR A C 1
ATOM 674 O O . TYR A 1 82 ? 23.688 -8.097 -45.119 1.00 89.88 82 TYR A O 1
ATOM 682 N N . ARG A 1 83 ? 25.034 -7.364 -46.761 1.00 88.88 83 ARG A N 1
ATOM 683 C CA . ARG A 1 83 ? 24.556 -8.243 -47.825 1.00 88.88 83 ARG A CA 1
ATOM 684 C C . ARG A 1 83 ? 25.763 -8.903 -48.478 1.00 88.88 83 ARG A C 1
ATOM 686 O O . ARG A 1 83 ? 26.780 -8.251 -48.687 1.00 88.88 83 ARG A O 1
ATOM 693 N N . VAL A 1 84 ? 25.652 -10.192 -48.769 1.00 88.62 84 VAL A N 1
ATOM 694 C CA . VAL A 1 84 ? 26.672 -10.939 -49.508 1.00 88.62 84 VAL A CA 1
ATOM 695 C C . VAL A 1 84 ? 26.154 -11.124 -50.926 1.00 88.62 84 VAL A C 1
ATOM 697 O O . VAL A 1 84 ? 25.047 -11.628 -51.111 1.00 88.62 84 VAL A O 1
ATOM 700 N N . GLU A 1 85 ? 26.915 -10.657 -51.906 1.00 89.06 85 GLU A N 1
ATOM 701 C CA . GLU A 1 85 ? 26.606 -10.855 -53.320 1.00 89.06 85 GLU A CA 1
ATOM 702 C C . GLU A 1 85 ? 27.139 -12.217 -53.803 1.00 89.06 85 GLU A C 1
ATOM 704 O O . GLU A 1 85 ? 27.957 -12.861 -53.142 1.00 89.06 85 GLU A O 1
ATOM 709 N N . SER A 1 86 ? 26.669 -12.680 -54.964 1.00 88.00 86 SER A N 1
ATOM 710 C CA . SER A 1 86 ? 26.988 -14.012 -55.507 1.00 88.00 86 SER A CA 1
ATOM 711 C C . SER A 1 86 ? 28.465 -14.217 -55.858 1.00 88.00 86 SER A C 1
ATOM 713 O O . SER A 1 86 ? 28.915 -15.352 -55.964 1.00 88.00 86 SER A O 1
ATOM 715 N N . ASP A 1 87 ? 29.219 -13.134 -56.036 1.00 90.12 87 ASP A N 1
ATOM 716 C CA . ASP A 1 87 ? 30.665 -13.136 -56.282 1.00 90.12 87 ASP A CA 1
ATOM 717 C C . ASP A 1 87 ? 31.498 -13.166 -54.984 1.00 90.12 87 ASP A C 1
ATOM 719 O O . ASP A 1 87 ? 32.723 -13.068 -55.028 1.00 90.12 87 ASP A O 1
ATOM 723 N N . GLY A 1 88 ? 30.843 -13.284 -53.823 1.00 86.62 88 GLY A N 1
ATOM 724 C CA . GLY A 1 88 ? 31.484 -13.305 -52.509 1.00 86.62 88 GLY A CA 1
ATOM 725 C C . GLY A 1 88 ? 31.794 -11.920 -51.937 1.00 86.62 88 GLY A C 1
ATOM 726 O O . GLY A 1 88 ? 32.368 -11.830 -50.848 1.00 86.62 88 GLY A O 1
ATOM 727 N N . LYS A 1 89 ? 31.411 -10.827 -52.614 1.00 89.81 89 LYS A N 1
ATOM 728 C CA . LYS A 1 89 ? 31.591 -9.473 -52.074 1.00 89.81 89 LYS A CA 1
ATOM 729 C C . LYS A 1 89 ? 30.577 -9.180 -50.974 1.00 89.81 89 LYS A C 1
ATOM 731 O O . LYS A 1 89 ? 29.381 -9.424 -51.120 1.00 89.81 89 LYS A O 1
ATOM 736 N N . VAL A 1 90 ? 31.053 -8.584 -49.881 1.00 88.75 90 VAL A N 1
ATOM 737 C CA . VAL A 1 90 ? 30.201 -8.131 -48.776 1.00 88.75 90 VAL A CA 1
ATOM 738 C C . VAL A 1 90 ? 29.950 -6.635 -48.906 1.00 88.75 90 VAL A C 1
ATOM 740 O O . VAL A 1 90 ? 30.875 -5.824 -48.832 1.00 88.75 90 VAL A O 1
ATOM 743 N N . THR A 1 91 ? 28.687 -6.258 -49.066 1.00 88.06 91 THR A N 1
ATOM 744 C CA . THR A 1 91 ? 28.237 -4.868 -49.114 1.00 88.06 91 THR A CA 1
ATOM 745 C C . THR A 1 91 ? 27.559 -4.482 -47.803 1.00 88.06 91 THR A C 1
ATOM 747 O O . THR A 1 91 ? 26.892 -5.277 -47.141 1.00 88.06 91 THR A O 1
ATOM 750 N N . ARG A 1 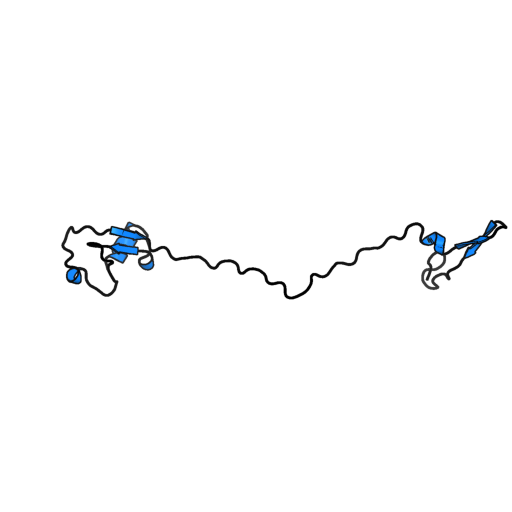92 ? 27.757 -3.234 -47.379 1.00 89.50 92 ARG A N 1
ATOM 751 C CA . ARG A 1 92 ? 27.218 -2.692 -46.128 1.00 89.50 92 ARG A CA 1
ATOM 752 C C . ARG A 1 92 ? 25.959 -1.875 -46.416 1.00 89.50 92 ARG A C 1
ATOM 754 O O . ARG A 1 92 ? 26.019 -0.899 -47.157 1.00 89.50 92 ARG A O 1
ATOM 761 N N . LEU A 1 93 ? 24.849 -2.220 -45.768 1.00 89.69 93 LEU A N 1
ATOM 762 C CA . LEU A 1 93 ? 23.526 -1.618 -45.975 1.00 89.69 93 LEU A CA 1
ATOM 763 C C . LEU A 1 93 ? 23.267 -0.366 -45.119 1.00 89.69 93 LEU A C 1
ATOM 765 O O . LEU A 1 93 ? 22.368 0.413 -45.426 1.00 89.69 93 LEU A O 1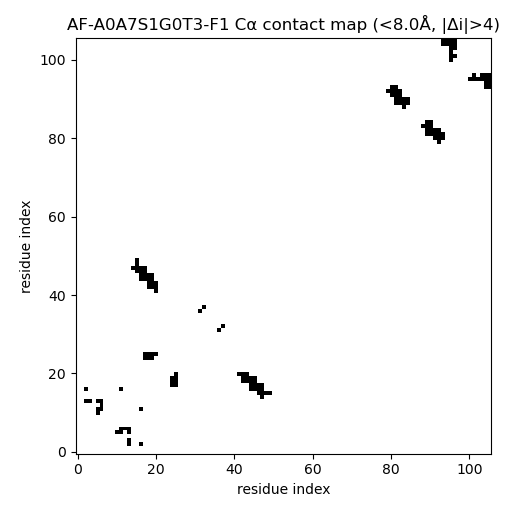
ATOM 769 N N . ARG A 1 94 ? 24.034 -0.151 -44.043 1.00 89.31 94 ARG A N 1
ATOM 770 C CA . ARG A 1 94 ? 23.901 1.013 -43.145 1.00 89.31 94 ARG A CA 1
ATOM 771 C C . ARG A 1 94 ? 25.186 1.823 -43.048 1.00 89.31 94 ARG A C 1
ATOM 773 O O . ARG A 1 94 ? 26.274 1.271 -43.154 1.00 89.31 94 ARG A O 1
ATOM 780 N N . LYS A 1 95 ? 25.073 3.134 -42.820 1.00 87.75 95 LYS A N 1
ATOM 781 C CA . LYS A 1 95 ? 26.232 4.027 -42.646 1.00 87.75 95 LYS A CA 1
ATOM 782 C C . LYS A 1 95 ? 26.847 3.860 -41.250 1.00 87.75 95 LYS A C 1
ATOM 784 O O . LYS A 1 95 ? 26.131 3.586 -40.288 1.00 87.75 95 LYS A O 1
ATOM 789 N N . TYR A 1 96 ? 28.165 4.049 -41.149 1.00 90.25 96 TYR A N 1
ATOM 790 C CA . TYR A 1 96 ? 28.831 4.146 -39.848 1.00 90.25 96 TYR A CA 1
ATOM 791 C C . TYR A 1 96 ? 28.527 5.482 -39.181 1.00 90.25 96 TYR A C 1
ATOM 793 O O . TYR A 1 96 ? 28.334 6.492 -39.860 1.00 90.25 96 TYR A O 1
ATOM 801 N N . SER A 1 97 ? 28.520 5.470 -37.853 1.00 87.50 97 SER A N 1
ATOM 802 C CA . SER A 1 97 ? 28.473 6.672 -37.037 1.00 87.50 97 SER A CA 1
ATOM 803 C C . SER A 1 97 ? 29.730 7.514 -37.279 1.00 87.50 97 SER A C 1
ATOM 805 O O . SER A 1 97 ? 30.837 6.996 -37.119 1.00 87.50 97 SER A O 1
ATOM 807 N N . PRO A 1 98 ? 29.597 8.811 -37.611 1.00 88.88 98 PRO A N 1
ATOM 808 C CA . PRO A 1 98 ? 30.745 9.703 -37.745 1.00 88.88 98 PRO A CA 1
ATOM 809 C C . PRO A 1 98 ? 31.426 9.971 -36.396 1.00 88.88 98 PRO A C 1
ATOM 811 O O . PRO A 1 98 ? 32.566 10.412 -36.377 1.00 88.88 98 PRO A O 1
ATOM 814 N N . VAL A 1 99 ? 30.740 9.698 -35.278 1.00 91.44 99 VAL A N 1
ATOM 815 C CA . VAL A 1 99 ? 31.242 9.955 -33.919 1.00 91.44 99 VAL A CA 1
ATOM 816 C C . VAL A 1 99 ? 31.897 8.713 -33.318 1.00 91.44 99 VAL A C 1
ATOM 818 O O . VAL A 1 99 ? 32.959 8.805 -32.717 1.00 91.44 99 VAL A O 1
ATOM 821 N N . ALA A 1 100 ? 31.271 7.543 -33.473 1.00 88.50 100 ALA A N 1
ATOM 822 C CA . ALA A 1 100 ? 31.769 6.295 -32.886 1.00 88.50 100 ALA A CA 1
ATOM 823 C C . ALA A 1 100 ? 32.697 5.503 -33.826 1.00 88.50 100 ALA A C 1
ATOM 825 O O . ALA A 1 100 ? 33.335 4.548 -33.393 1.00 88.50 100 ALA A O 1
ATOM 826 N N . GLY A 1 101 ? 32.779 5.892 -35.101 1.00 86.19 101 GLY A N 1
ATOM 827 C CA . GLY A 1 101 ? 33.695 5.303 -36.070 1.00 86.19 101 GLY A CA 1
ATOM 828 C C . GLY A 1 101 ? 33.226 3.973 -36.668 1.00 86.19 101 GLY A C 1
ATOM 829 O O . GLY A 1 101 ? 32.044 3.615 -36.660 1.00 86.19 101 GLY A O 1
ATOM 830 N N . ILE A 1 102 ? 34.184 3.258 -37.261 1.00 84.88 102 ILE A N 1
ATOM 831 C CA . ILE A 1 102 ? 33.966 2.019 -38.018 1.00 84.88 102 ILE A CA 1
ATOM 832 C C . ILE A 1 102 ? 33.388 0.929 -37.105 1.00 84.88 102 ILE A C 1
ATOM 834 O O . ILE A 1 102 ? 33.859 0.715 -35.995 1.00 84.88 102 ILE A O 1
ATOM 838 N N . GLY A 1 103 ? 32.359 0.225 -37.585 1.00 82.56 103 GLY A N 1
ATOM 839 C CA . GLY A 1 103 ? 31.700 -0.870 -36.860 1.00 82.56 103 GLY A CA 1
ATOM 840 C C . GLY A 1 103 ? 30.502 -0.443 -36.004 1.00 82.56 103 GLY A C 1
ATOM 841 O O . GLY A 1 103 ? 29.699 -1.294 -35.623 1.00 82.56 103 GLY A O 1
ATOM 842 N N . CYS A 1 104 ? 30.315 0.858 -35.768 1.00 87.50 104 CYS A N 1
ATOM 843 C CA . CYS A 1 104 ? 29.135 1.396 -35.093 1.00 87.50 104 CYS A CA 1
ATOM 844 C C . CYS A 1 104 ? 28.142 1.953 -36.121 1.00 87.50 104 CYS A C 1
ATOM 846 O O . CYS A 1 104 ? 28.484 2.840 -36.900 1.00 87.50 104 CYS A O 1
ATOM 848 N N . PHE A 1 105 ? 26.917 1.428 -36.147 1.00 86.31 105 PHE A N 1
ATOM 849 C CA . PHE A 1 105 ? 25.919 1.707 -37.185 1.00 86.31 105 PHE A CA 1
ATOM 850 C C . PHE A 1 105 ? 24.803 2.636 -36.703 1.00 86.31 105 PHE A C 1
ATOM 852 O O . PHE A 1 105 ? 24.368 2.518 -35.558 1.00 86.31 105 PHE A O 1
ATOM 859 N N . MET A 1 106 ? 24.314 3.508 -37.596 1.00 81.25 106 MET A N 1
ATOM 860 C CA . MET A 1 106 ? 23.123 4.351 -37.378 1.00 81.25 106 MET A CA 1
ATOM 861 C C . MET A 1 106 ? 21.848 3.708 -37.934 1.00 81.25 106 MET A C 1
ATOM 863 O O . MET A 1 106 ? 21.911 3.027 -38.983 1.00 81.25 106 MET A O 1
#

Secondary structure (DSSP, 8-state):
-HHHHHHHHH---GGGEEEEETTEEPPTTS-TGGGTPPTT---EEEE-------PPPPP---SPPPPPP---PPTTGGGGGEEE-TTS-EEE-SPEETTTEEEEE-

Organism: NCBI:txid216773

Mean predicted aligned error: 14.43 Å

InterPro domains:
  IPR000626 Ubiquitin-like domain [PF00240] (1-50)
  IPR000626 Ubiquitin-like domain [PS50053] (1-52)
  IPR000626 Ubiquitin-like domain [SM00213] (1-48)
  IPR002906 Small ribosomal subunit protein eS31 [PF01599] (79-106)
  IPR019954 Ubiquitin conserved site [PS00299] (3-28)
  IPR019956 Ubiquitin domain [PR00348] (8-28)
  IPR019956 Ubiquitin domain [PR00348] (29-50)
  IPR029071 Ubiquitin-like domain superfamily [SSF54236] (1-69)
  IPR038582 Small ribosomal subunit protein eS31 eukaryotic superfamily [G3DSA:6.20.50.150] (54-106)
  IPR050158 Ubiquitin and ubiquitin-like [PTHR10666] (1-59)

Solvent-accessible surface area (backbone atoms only — not comparable to full-atom values): 7300 Å² total; per-residue (Å²): 110,72,50,58,61,45,22,77,72,71,70,49,57,58,89,36,57,38,45,32,46,98,92,39,73,69,56,95,89,59,59,58,67,82,70,68,58,54,90,90,62,80,70,48,79,42,79,50,80,80,81,74,77,89,71,83,76,80,87,80,82,90,66,84,84,83,80,79,88,73,90,83,85,64,84,71,58,72,58,76,37,49,47,75,47,96,88,71,51,76,45,71,75,52,56,59,31,91,85,74,34,85,92,36,72,105

Nearest PDB structures (foldseek):
  3mtn-assembly2_D  TM=9.264E-01  e=6.623E-07  Homo sapiens
  5oe7-assembly1_B  TM=9.147E-01  e=6.623E-07  Homo sapiens
  5v69-assembly1_B  TM=9.673E-01  e=2.615E-06  Homo sapiens
  5o6s-assembly1_A  TM=9.401E-01  e=4.710E-06  Homo sapiens
  8cx9-assembly4_J  TM=9.441E-01  e=4.133E-06  Homo sapiens